Protein AF-A0A350VYG0-F1 (afdb_monomer)

Solvent-accessible surface area (backbone atoms only — not comparable to full-atom values): 7097 Å² total; per-residue (Å²): 86,42,68,57,8,54,31,26,44,70,25,69,93,48,79,64,33,52,68,63,7,48,52,28,19,52,54,23,30,75,74,68,35,62,69,26,35,50,49,49,19,52,50,15,58,34,81,92,46,98,62,48,35,44,67,60,13,52,52,39,24,46,60,39,32,68,30,92,88,65,54,32,35,68,30,19,23,51,49,11,56,33,22,56,65,25,64,83,47,78,63,33,59,69,62,8,50,50,28,20,50,56,6,36,78,66,67,28,64,68,19,37,50,52,52,19,54,53,19,54,37,80,88,47,95,72,44,33,58,70,60,14,53,53,43,52,51,71,73,77,113

Radius of gyration: 16.67 Å; Cα contacts (8 Å, |Δi|>4): 214; chains: 1; bounding box: 40×31×44 Å

Foldseek 3Di:
DLVQLVCQCVVPVHPRDNPVSLVVLVVCVVVVNLVSLQVVLVVCCDPVDPNPPNVSSLVSLCCQQVPPPHHDLVSLLVNLLCQCVVRVHDNDNVSSVVSLVVSVVVVNLSSLLVVLVVLCDPPDPNNDNPSSVVSVVVSVD

pLDDT: mean 94.66, std 4.22, range [64.38, 98.69]

Nearest PDB structures (foldseek):
  6deh-assembly2_B  TM=8.210E-01  e=6.781E-06  Legionella pneumophila subsp. pneumophila str. Philadelphia 1
  6ork-assembly2_B  TM=8.166E-01  e=1.561E-05  Oxalobacter formigenes OXCC13
  4bwr-assembly1_A  TM=8.264E-01  e=2.095E-05  Escherichia coli CFT073
  8sxq-assembly2_B  TM=8.172E-01  e=2.677E-05  Legionella pneumophila
  1ouv-assembly1_A  TM=7.489E-01  e=1.565E-04  Helicobacter pylori 26695

Mean predicted aligned error: 3.55 Å

Secondary structure (DSSP, 8-state):
-HHHHHHHHHTSSS---HHHHHHHHHHHHHTT-HHHHHHHHHHHH-TTSTT--HHHHHHHHHHHHT-SSS--HHHHHHHHHHHHHTSSS---HHHHHHHHHHHHHTT-HHHHHHHHHHHH-TTSTT--HHHHHHHHHTTT-

Sequence (141 aa):
MFRLGSIYFNGNGVEKNTVLGLQYLDHAAKSGNKYAKITMAGIYSNGDNEFYDMNKAIRLYKDCAENENEPDTFSMYRLGAIYLKGKGVEKDIELGLHYLNNAIDGGNSFAKITLADFYADSTHDMYDIAKAIQLYKDCAE

Structure (mmCIF, N/CA/C/O backbone):
data_AF-A0A350VYG0-F1
#
_entry.id   AF-A0A350VYG0-F1
#
loop_
_atom_site.group_PDB
_atom_site.id
_atom_site.type_symbol
_atom_site.label_atom_id
_atom_site.label_alt_id
_atom_site.label_comp_id
_atom_site.label_asym_id
_atom_site.label_entity_id
_atom_site.label_seq_id
_atom_site.pdbx_PDB_ins_code
_atom_site.Cartn_x
_atom_site.Cartn_y
_atom_site.Cartn_z
_atom_site.occupancy
_atom_site.B_iso_or_equiv
_atom_site.auth_seq_id
_atom_site.auth_comp_id
_atom_site.auth_asym_id
_atom_site.auth_atom_id
_atom_site.pdbx_PDB_model_num
ATOM 1 N N . MET A 1 1 ? -11.169 -4.126 20.807 1.00 86.19 1 MET A N 1
ATOM 2 C CA . MET A 1 1 ? -11.812 -3.193 19.852 1.00 86.19 1 MET A CA 1
ATOM 3 C C . MET A 1 1 ? -11.579 -3.579 18.396 1.00 86.19 1 MET A C 1
ATOM 5 O O . MET A 1 1 ? -12.569 -3.797 17.721 1.00 86.19 1 MET A O 1
ATOM 9 N N . PHE A 1 2 ? -10.338 -3.777 17.926 1.00 90.88 2 PHE A N 1
ATOM 10 C CA . PHE A 1 2 ? -10.066 -4.152 16.522 1.00 90.88 2 PHE A CA 1
ATOM 11 C C . PHE A 1 2 ? -10.915 -5.330 16.000 1.00 90.88 2 PHE A C 1
ATOM 13 O O . PHE A 1 2 ? -11.652 -5.171 15.035 1.00 90.88 2 PHE A O 1
ATOM 20 N N . ARG A 1 3 ? -10.889 -6.486 16.686 1.00 90.56 3 ARG A N 1
ATOM 21 C CA . ARG A 1 3 ? -11.668 -7.673 16.275 1.00 90.56 3 ARG A CA 1
ATOM 22 C C . ARG A 1 3 ? -13.177 -7.414 16.212 1.00 90.56 3 ARG A C 1
ATOM 24 O O . ARG A 1 3 ? -13.823 -7.882 15.287 1.00 90.56 3 ARG A O 1
ATOM 31 N N . LEU A 1 4 ? -13.722 -6.653 17.165 1.00 89.81 4 LEU A N 1
ATOM 32 C CA . LEU A 1 4 ? -15.135 -6.251 17.164 1.00 89.81 4 LEU A CA 1
ATOM 33 C C . LEU A 1 4 ? -15.454 -5.363 15.961 1.00 89.81 4 LEU A C 1
ATOM 35 O O . LEU A 1 4 ? -16.452 -5.593 15.288 1.00 89.81 4 LEU A O 1
ATOM 39 N N . GLY A 1 5 ? -14.574 -4.405 15.658 1.00 92.31 5 GLY A N 1
ATOM 40 C CA . GLY A 1 5 ? -14.694 -3.562 14.474 1.00 92.31 5 GLY A CA 1
ATOM 41 C C . GLY A 1 5 ? -14.768 -4.380 13.190 1.00 92.31 5 GLY A C 1
ATOM 42 O O . GLY A 1 5 ? -15.706 -4.214 12.416 1.00 92.31 5 GLY A O 1
ATOM 43 N N . SER A 1 6 ? -13.859 -5.341 13.012 1.00 90.38 6 SER A N 1
ATOM 44 C CA . SER A 1 6 ? -13.874 -6.235 11.847 1.00 90.38 6 SER A CA 1
ATOM 45 C C . SER A 1 6 ? -15.106 -7.145 11.796 1.00 90.38 6 SER A C 1
ATOM 47 O O . SER A 1 6 ? -15.610 -7.410 10.707 1.00 90.38 6 SER A O 1
ATOM 49 N N . ILE A 1 7 ? -15.602 -7.627 12.942 1.00 92.94 7 ILE A N 1
ATOM 50 C CA . ILE A 1 7 ? -16.805 -8.471 13.007 1.00 92.94 7 ILE A CA 1
ATOM 51 C C . ILE A 1 7 ? -18.039 -7.684 12.558 1.00 92.94 7 ILE A C 1
ATOM 53 O O . ILE A 1 7 ? -18.725 -8.132 11.642 1.00 92.94 7 ILE A O 1
ATOM 57 N N . TYR A 1 8 ? -18.288 -6.504 13.136 1.00 94.00 8 TYR A N 1
ATOM 58 C CA . TYR A 1 8 ? -19.436 -5.673 12.758 1.00 94.00 8 TYR A CA 1
ATOM 59 C C . TYR A 1 8 ? -19.330 -5.160 11.322 1.00 94.00 8 TYR A C 1
ATOM 61 O O . TYR A 1 8 ? -20.324 -5.173 10.600 1.00 94.00 8 TYR A O 1
ATOM 69 N N . PHE A 1 9 ? -18.129 -4.775 10.875 1.00 91.31 9 PHE A N 1
ATOM 70 C CA . PHE A 1 9 ? -17.936 -4.275 9.514 1.00 91.31 9 PHE A CA 1
ATOM 71 C C . PHE A 1 9 ? -18.252 -5.335 8.447 1.00 91.31 9 PHE A C 1
ATOM 73 O O . PHE A 1 9 ? -18.860 -5.017 7.426 1.00 91.31 9 PHE A O 1
ATOM 80 N N . ASN A 1 10 ? -17.875 -6.596 8.691 1.00 89.25 10 ASN A N 1
ATOM 81 C CA . ASN A 1 10 ? -18.086 -7.692 7.740 1.00 89.25 10 ASN A CA 1
ATOM 82 C C . ASN A 1 10 ? -19.397 -8.469 7.960 1.00 89.25 10 ASN A C 1
ATOM 84 O O . ASN A 1 10 ? -19.843 -9.154 7.046 1.00 89.25 10 ASN A O 1
ATOM 88 N N . GLY A 1 11 ? -20.028 -8.361 9.134 1.00 90.75 11 GLY A N 1
ATOM 89 C CA . GLY A 1 11 ? -21.200 -9.170 9.497 1.00 90.75 11 GLY A CA 1
ATOM 90 C C . GLY A 1 11 ? -20.859 -10.632 9.812 1.00 90.75 11 GLY A C 1
ATOM 91 O O . GLY A 1 11 ? -21.664 -11.532 9.579 1.00 90.75 11 GLY A O 1
ATOM 92 N N . ASN A 1 12 ? -19.651 -10.907 10.316 1.00 88.00 12 ASN A N 1
ATOM 93 C CA . ASN A 1 12 ? -19.190 -12.277 10.570 1.00 88.00 12 ASN A CA 1
ATOM 94 C C . ASN A 1 12 ? -19.866 -12.859 11.821 1.00 88.00 12 ASN A C 1
ATOM 96 O O . ASN A 1 12 ? -19.351 -12.723 12.931 1.00 88.00 12 ASN A O 1
ATOM 100 N N . GLY A 1 13 ? -21.016 -13.511 11.635 1.00 88.44 13 GLY A N 1
ATOM 101 C CA . GLY A 1 13 ? -21.804 -14.104 12.721 1.00 88.44 13 GLY A CA 1
ATOM 102 C C . GLY A 1 13 ? -22.670 -13.102 13.496 1.00 88.44 13 GLY A C 1
ATOM 103 O O . GLY A 1 13 ? -23.241 -13.468 14.519 1.00 88.44 13 GLY A O 1
ATOM 104 N N . VAL A 1 14 ? -22.773 -11.858 13.015 1.00 93.44 14 VAL A N 1
ATOM 105 C CA . VAL A 1 14 ? -23.653 -10.798 13.538 1.00 93.44 14 VAL A CA 1
ATOM 106 C C . VAL A 1 14 ? -24.270 -10.020 12.377 1.00 93.44 14 VAL A C 1
ATOM 108 O O . VAL A 1 14 ? -23.759 -10.072 11.258 1.00 93.44 14 VAL A O 1
ATOM 111 N N . GLU A 1 15 ? -25.336 -9.263 12.634 1.00 93.88 15 GLU A N 1
ATOM 112 C CA . GLU A 1 15 ? -25.861 -8.324 11.641 1.00 93.88 15 GLU A CA 1
ATOM 113 C C . GLU A 1 15 ? -24.777 -7.308 11.245 1.00 93.88 15 GLU A C 1
ATOM 115 O O . GLU A 1 15 ? -24.120 -6.699 12.097 1.00 93.88 15 GLU A O 1
ATOM 120 N N . LYS A 1 16 ? -24.557 -7.161 9.936 1.00 93.94 16 LYS A N 1
ATOM 121 C CA . LYS A 1 16 ? -23.543 -6.257 9.393 1.00 93.94 16 LYS A CA 1
ATOM 122 C C . LYS A 1 16 ? -23.889 -4.815 9.762 1.00 93.94 16 LYS A C 1
ATOM 124 O O . LYS A 1 16 ? -24.945 -4.311 9.400 1.00 93.94 16 LYS A O 1
ATOM 129 N N . ASN A 1 17 ? -22.954 -4.133 10.414 1.00 95.12 17 ASN A N 1
ATOM 130 C CA . ASN A 1 17 ? -23.050 -2.718 10.743 1.00 95.12 17 ASN A CA 1
ATOM 131 C C . ASN A 1 17 ? -21.699 -2.044 10.470 1.00 95.12 17 ASN A C 1
ATOM 133 O O . ASN A 1 17 ? -20.789 -2.045 11.304 1.00 95.12 17 ASN A O 1
ATOM 137 N N . THR A 1 18 ? -21.560 -1.492 9.267 1.00 93.38 18 THR A N 1
ATOM 138 C CA . THR A 1 18 ? -20.318 -0.880 8.777 1.00 93.38 18 THR A CA 1
ATOM 139 C C . THR A 1 18 ? -19.927 0.366 9.562 1.00 93.38 18 THR A C 1
ATOM 141 O O . THR A 1 18 ? -18.753 0.531 9.894 1.00 93.38 18 THR A O 1
ATOM 144 N N . VAL A 1 19 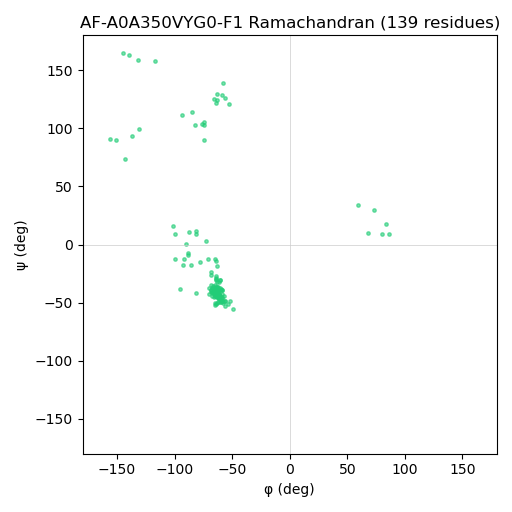? -20.903 1.199 9.934 1.00 95.00 19 VAL A N 1
ATOM 145 C CA . VAL A 1 19 ? -20.692 2.416 10.733 1.00 95.00 19 VAL A CA 1
ATOM 146 C C . VAL A 1 19 ? -20.157 2.068 12.122 1.00 95.00 19 VAL A C 1
ATOM 148 O O . VAL A 1 19 ? -19.122 2.593 12.535 1.00 95.00 19 VAL A O 1
ATOM 151 N N . LEU A 1 20 ? -20.807 1.140 12.830 1.00 95.00 20 LEU A N 1
ATOM 152 C CA . LEU A 1 20 ? -20.357 0.689 14.149 1.00 95.00 20 LEU A CA 1
ATOM 153 C C . LEU A 1 20 ? -19.000 -0.024 14.067 1.00 95.00 20 LEU A C 1
ATOM 155 O O . LEU A 1 20 ? -18.126 0.185 14.911 1.00 95.00 20 LEU A O 1
ATOM 159 N N . GLY A 1 21 ? -18.795 -0.835 13.026 1.00 95.50 21 GLY A N 1
ATOM 160 C CA . GLY A 1 21 ? -17.513 -1.477 12.752 1.00 95.50 21 GLY A CA 1
ATOM 161 C C . GLY A 1 21 ? -16.378 -0.459 12.626 1.00 95.50 21 GLY A C 1
ATOM 162 O O . GLY A 1 21 ? -15.356 -0.584 13.304 1.00 95.50 21 GLY A O 1
ATOM 163 N N . LEU A 1 22 ? -16.588 0.597 11.835 1.00 95.31 22 LEU A N 1
ATOM 164 C CA . LEU A 1 22 ? -15.634 1.696 11.685 1.00 95.31 22 LEU A CA 1
ATOM 165 C C . LEU A 1 22 ? -15.389 2.459 12.987 1.00 95.31 22 LEU A C 1
ATOM 167 O O . LEU A 1 22 ? -14.242 2.794 13.264 1.00 95.31 22 LEU A O 1
ATOM 171 N N . GLN A 1 23 ? -16.410 2.683 13.817 1.00 96.00 23 GLN A N 1
ATOM 172 C CA . GLN A 1 23 ? -16.229 3.317 15.130 1.00 96.00 23 GLN A CA 1
ATOM 173 C C . GLN A 1 23 ? -15.308 2.496 16.045 1.00 96.00 23 GLN A C 1
ATOM 175 O O . GLN A 1 23 ? -14.418 3.046 16.697 1.00 96.00 23 GLN A O 1
ATOM 180 N N . TYR A 1 24 ? -15.465 1.170 16.075 1.00 97.31 24 TYR A N 1
ATOM 181 C CA . TYR A 1 24 ? -14.572 0.303 16.849 1.00 97.31 24 TYR A CA 1
ATOM 182 C C . TYR A 1 24 ? -13.153 0.240 16.279 1.00 97.31 24 TYR A C 1
ATOM 184 O O . TYR A 1 24 ? -12.194 0.134 17.053 1.00 97.31 24 TYR A O 1
ATOM 192 N N . LEU A 1 25 ? -13.006 0.287 14.951 1.00 96.69 25 LEU A N 1
ATOM 193 C CA . LEU A 1 25 ? -11.697 0.376 14.303 1.00 96.69 25 LEU A CA 1
ATOM 194 C C . LEU A 1 25 ? -11.011 1.706 14.631 1.00 96.69 25 LEU A C 1
ATOM 196 O O . LEU A 1 25 ? -9.851 1.688 15.034 1.00 96.69 25 LEU A O 1
ATOM 200 N N . ASP A 1 26 ? -11.730 2.827 14.557 1.00 95.94 26 ASP A N 1
ATOM 201 C CA . ASP A 1 26 ? -11.221 4.160 14.903 1.00 95.94 26 ASP A CA 1
ATOM 202 C C . ASP A 1 26 ? -10.749 4.215 16.358 1.00 95.94 26 ASP A C 1
ATOM 204 O O . ASP A 1 26 ? -9.633 4.654 16.642 1.00 95.94 26 ASP A O 1
ATOM 208 N N . HIS A 1 27 ? -11.544 3.671 17.283 1.00 96.38 27 HIS A N 1
ATOM 209 C CA . HIS A 1 27 ? -11.144 3.590 18.682 1.00 96.38 27 HIS A CA 1
ATOM 210 C C . HIS A 1 27 ? -9.869 2.751 18.861 1.00 96.38 27 HIS A C 1
ATOM 212 O O . HIS A 1 27 ? -8.948 3.165 19.559 1.00 96.38 27 HIS A O 1
ATOM 218 N N . ALA A 1 28 ? -9.772 1.596 18.193 1.00 95.81 28 ALA A N 1
ATOM 219 C CA . ALA A 1 28 ? -8.572 0.765 18.252 1.00 95.81 28 ALA A CA 1
ATOM 220 C C . ALA A 1 28 ? -7.341 1.470 17.654 1.00 95.81 28 ALA A C 1
ATOM 222 O O . ALA A 1 28 ? -6.255 1.380 18.227 1.00 95.81 28 ALA A O 1
ATOM 223 N N . ALA A 1 29 ? -7.503 2.177 16.534 1.00 94.75 29 ALA A N 1
ATOM 224 C CA . ALA A 1 29 ? -6.431 2.924 15.884 1.00 94.75 29 ALA A CA 1
ATOM 225 C C . ALA A 1 29 ? -5.915 4.064 16.777 1.00 94.75 29 ALA A C 1
ATOM 227 O O . ALA A 1 29 ? -4.703 4.241 16.901 1.00 94.75 29 ALA A O 1
ATOM 228 N N . LYS A 1 30 ? -6.816 4.781 17.464 1.00 94.00 30 LYS A N 1
ATOM 229 C CA . LYS A 1 30 ? -6.469 5.815 18.456 1.00 94.00 30 LYS A CA 1
ATOM 230 C C . LYS A 1 30 ? -5.738 5.253 19.675 1.00 94.00 30 LYS A C 1
ATOM 232 O O . LYS A 1 30 ? -4.909 5.945 20.250 1.00 94.00 30 LYS A O 1
ATOM 237 N N . SER A 1 31 ? -5.982 3.993 20.032 1.00 93.81 31 SER A N 1
ATOM 238 C CA . SER A 1 31 ? -5.216 3.274 21.060 1.00 93.81 31 SER A CA 1
ATOM 239 C C . SER A 1 31 ? -3.881 2.698 20.557 1.00 93.81 31 SER A C 1
ATOM 241 O O . SER A 1 31 ? -3.285 1.873 21.242 1.00 93.81 31 SER A O 1
ATOM 243 N N . GLY A 1 32 ? -3.419 3.077 19.360 1.00 90.81 32 GLY A N 1
ATOM 244 C CA . GLY A 1 32 ? -2.136 2.634 18.803 1.00 90.81 32 GLY A CA 1
ATOM 245 C C . GLY A 1 32 ? -2.184 1.302 18.049 1.00 90.81 32 GLY A C 1
ATOM 246 O O . GLY A 1 32 ? -1.142 0.765 17.683 1.00 90.81 32 GLY A O 1
ATOM 247 N N . ASN A 1 33 ? -3.366 0.736 17.780 1.00 94.06 33 ASN A N 1
ATOM 248 C CA . ASN A 1 33 ? -3.455 -0.501 17.006 1.00 94.06 33 ASN A CA 1
ATOM 249 C C . ASN A 1 33 ? -3.201 -0.235 15.510 1.00 94.06 33 ASN A C 1
ATOM 251 O O . ASN A 1 33 ? -4.097 0.213 14.787 1.00 94.06 33 ASN A O 1
ATOM 255 N N . LYS A 1 34 ? -1.997 -0.569 15.032 1.00 94.12 34 LYS A N 1
ATOM 256 C CA . LYS A 1 34 ? -1.616 -0.397 13.620 1.00 94.12 34 LYS A CA 1
ATOM 257 C C . LYS A 1 34 ? -2.519 -1.159 12.645 1.00 94.12 34 LYS A C 1
ATOM 259 O O . LYS A 1 34 ? -2.912 -0.613 11.621 1.00 94.12 34 LYS A O 1
ATOM 264 N N . TYR A 1 35 ? -2.939 -2.378 12.987 1.00 94.25 35 TYR A N 1
ATOM 265 C CA . TYR A 1 35 ? -3.791 -3.195 12.116 1.00 94.25 35 TYR A CA 1
ATOM 266 C C . TYR A 1 35 ? -5.172 -2.570 11.909 1.00 94.25 35 TYR A C 1
ATOM 268 O O . TYR A 1 35 ? -5.726 -2.643 10.812 1.00 94.25 35 TYR A O 1
ATOM 276 N N . ALA A 1 36 ? -5.715 -1.909 12.934 1.00 96.31 36 ALA A N 1
ATOM 277 C CA . ALA A 1 36 ? -6.948 -1.143 12.812 1.00 96.31 36 ALA A CA 1
ATOM 278 C C . ALA A 1 36 ? -6.776 0.034 11.845 1.00 96.31 36 ALA A C 1
ATOM 280 O O . ALA A 1 36 ? -7.613 0.222 10.964 1.00 96.31 36 ALA A O 1
ATOM 281 N N . LYS A 1 37 ? -5.657 0.761 11.951 1.00 96.69 37 LYS A N 1
ATOM 282 C CA . LYS A 1 37 ? -5.323 1.880 11.061 1.00 96.69 37 LYS A CA 1
ATOM 283 C C . LYS A 1 37 ? -5.187 1.436 9.598 1.00 96.69 37 LYS A C 1
ATOM 285 O O . LYS A 1 37 ? -5.833 2.012 8.725 1.00 96.69 37 LYS A O 1
ATOM 290 N N . ILE A 1 38 ? -4.456 0.348 9.348 1.00 96.75 38 ILE A N 1
ATOM 291 C CA . ILE A 1 38 ? -4.293 -0.260 8.014 1.00 96.75 38 ILE A CA 1
ATOM 292 C C . ILE A 1 38 ? -5.636 -0.752 7.460 1.00 96.75 38 ILE A C 1
ATOM 294 O O . ILE A 1 38 ? -5.939 -0.557 6.283 1.00 96.75 38 ILE A O 1
ATOM 298 N N . THR A 1 39 ? -6.471 -1.361 8.305 1.00 96.44 39 THR A N 1
ATOM 299 C CA . THR A 1 39 ? -7.809 -1.824 7.903 1.00 96.44 39 THR A CA 1
ATOM 300 C C . THR A 1 39 ? -8.691 -0.648 7.500 1.00 96.44 39 THR A C 1
ATOM 302 O O . THR A 1 39 ? -9.337 -0.702 6.457 1.00 96.44 39 THR A O 1
ATOM 305 N N . MET A 1 40 ? -8.676 0.444 8.270 1.00 97.56 40 MET A N 1
ATOM 306 C CA . MET A 1 40 ? -9.388 1.672 7.912 1.00 97.56 40 MET A CA 1
ATOM 307 C C . MET A 1 40 ? -8.872 2.260 6.598 1.00 97.56 40 MET A C 1
ATOM 309 O O . MET A 1 40 ? -9.681 2.638 5.759 1.00 97.56 40 MET A O 1
ATOM 313 N N . ALA A 1 41 ? -7.556 2.283 6.371 1.00 97.62 41 ALA A N 1
ATOM 314 C CA . ALA A 1 41 ? -6.984 2.718 5.097 1.00 97.62 41 ALA A CA 1
ATOM 315 C C . ALA A 1 41 ? -7.477 1.856 3.915 1.00 97.62 41 ALA A C 1
ATOM 317 O O . ALA A 1 41 ? -7.821 2.376 2.852 1.00 97.62 41 ALA A O 1
ATOM 318 N N . GLY A 1 42 ? -7.598 0.540 4.118 1.00 96.25 42 GLY A N 1
ATOM 319 C CA . GLY A 1 42 ? -8.198 -0.385 3.153 1.00 96.25 42 GLY A CA 1
ATOM 320 C C . GLY A 1 42 ? -9.674 -0.092 2.870 1.00 96.25 42 GLY A C 1
ATOM 321 O O . GLY A 1 42 ? -10.095 -0.109 1.717 1.00 96.25 42 GLY A O 1
ATOM 322 N N . ILE A 1 43 ? -10.450 0.237 3.905 1.00 95.88 43 ILE A N 1
ATOM 323 C CA . ILE A 1 43 ? -11.861 0.623 3.767 1.00 95.88 43 ILE A CA 1
ATOM 324 C C . ILE A 1 43 ? -11.978 1.922 2.961 1.00 95.88 43 ILE A C 1
ATOM 326 O O . ILE A 1 43 ? -12.679 1.950 1.953 1.00 95.88 43 ILE A O 1
ATOM 330 N N . TYR A 1 44 ? -11.226 2.956 3.341 1.00 97.06 44 TYR A N 1
ATOM 331 C CA . TYR A 1 44 ? -11.234 4.256 2.667 1.00 97.06 44 TYR A CA 1
ATOM 332 C C . TYR A 1 44 ? -10.720 4.196 1.215 1.00 97.06 44 TYR A C 1
ATOM 334 O O . TYR A 1 44 ? -11.125 5.010 0.392 1.00 97.06 44 TYR A O 1
ATOM 342 N N . SER A 1 45 ? -9.849 3.242 0.863 1.00 95.62 45 SER A N 1
ATOM 343 C CA . SER A 1 45 ? -9.317 3.092 -0.509 1.00 95.62 45 SER A CA 1
ATOM 344 C C . SER A 1 45 ? -10.168 2.209 -1.428 1.00 95.62 45 SER A C 1
ATOM 346 O O . SER A 1 45 ? -9.916 2.144 -2.643 1.00 95.62 45 SER A O 1
ATOM 348 N N . ASN A 1 46 ? -11.167 1.520 -0.877 1.00 92.25 46 ASN A N 1
ATOM 349 C CA . ASN A 1 46 ? -12.080 0.689 -1.645 1.00 92.25 46 ASN A CA 1
ATOM 350 C C . ASN A 1 46 ? -13.231 1.547 -2.200 1.00 92.25 46 ASN A C 1
ATOM 352 O O . ASN A 1 46 ? -14.044 2.065 -1.442 1.00 92.25 46 ASN A O 1
ATOM 356 N N . GLY A 1 47 ? -13.277 1.683 -3.529 1.00 87.38 47 GLY A N 1
ATOM 357 C CA . GLY A 1 47 ? -14.245 2.523 -4.244 1.00 87.38 47 GLY A CA 1
ATOM 358 C C . GLY A 1 47 ? -15.675 1.989 -4.243 1.00 87.38 47 GLY A C 1
ATOM 359 O O . GLY A 1 47 ? -16.588 2.731 -4.581 1.00 87.38 47 GLY A O 1
ATOM 360 N N . ASP A 1 48 ? -15.873 0.735 -3.834 1.00 86.56 48 ASP A N 1
ATOM 361 C CA . ASP A 1 48 ? -17.176 0.066 -3.890 1.00 86.56 48 ASP A CA 1
ATOM 362 C C . ASP A 1 48 ? -18.005 0.253 -2.608 1.00 86.56 48 ASP A C 1
ATOM 364 O O . ASP A 1 48 ? -19.104 -0.289 -2.495 1.00 86.56 48 ASP A O 1
ATOM 368 N N . ASN A 1 49 ? -17.485 0.977 -1.607 1.00 88.25 49 ASN A N 1
ATOM 369 C CA . ASN A 1 49 ? -18.195 1.226 -0.354 1.00 88.25 49 ASN A CA 1
ATOM 370 C C . ASN A 1 49 ? -18.493 2.712 -0.120 1.00 88.25 49 ASN A C 1
ATOM 372 O O . ASN A 1 49 ? -17.824 3.604 -0.635 1.00 88.25 49 ASN A O 1
ATOM 376 N N . GLU A 1 50 ? -19.494 2.959 0.722 1.00 91.81 50 GLU A N 1
ATOM 377 C CA . GLU A 1 50 ? -19.994 4.293 1.083 1.00 91.81 50 GLU A CA 1
ATOM 378 C C . GLU A 1 50 ? -18.986 5.174 1.843 1.00 91.81 50 GLU A C 1
ATOM 380 O O . GLU A 1 50 ? -19.202 6.375 1.985 1.00 91.81 50 GLU A O 1
ATOM 385 N N . PHE A 1 51 ? -17.881 4.598 2.323 1.00 95.00 51 PHE A N 1
ATOM 386 C CA . PHE A 1 51 ? -16.821 5.305 3.038 1.00 95.00 51 PHE A CA 1
ATOM 387 C C . PHE A 1 51 ? -15.625 5.631 2.151 1.00 95.00 51 PHE A C 1
ATOM 389 O O . PHE A 1 51 ? -14.609 6.050 2.690 1.00 95.00 51 PHE A O 1
ATOM 396 N N . TYR A 1 52 ? -15.690 5.438 0.832 1.00 94.81 52 TYR A N 1
ATOM 397 C CA . TYR A 1 52 ? -14.569 5.746 -0.051 1.00 94.81 52 TYR A CA 1
ATOM 398 C C . TYR A 1 52 ? -14.059 7.189 0.141 1.00 94.81 52 TYR A C 1
ATOM 400 O O . TYR A 1 52 ? -14.787 8.163 -0.039 1.00 94.81 52 TYR A O 1
ATOM 408 N N . ASP A 1 53 ? -12.784 7.318 0.506 1.00 96.50 53 ASP A N 1
ATOM 409 C CA . ASP A 1 53 ? -12.073 8.583 0.691 1.00 96.50 53 ASP A CA 1
ATOM 410 C C . ASP A 1 53 ? -10.572 8.330 0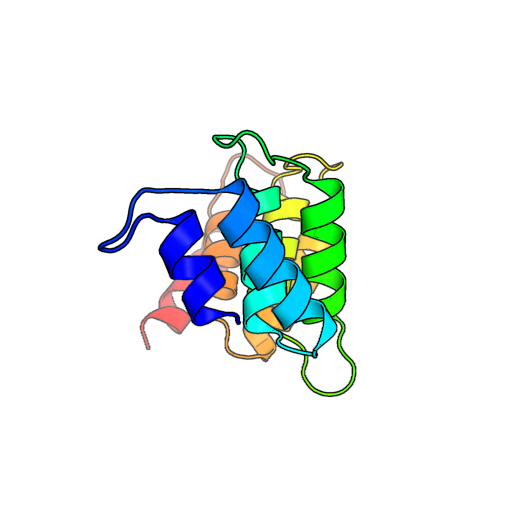.508 1.00 96.50 53 ASP A C 1
ATOM 412 O O . ASP A 1 53 ? -9.835 7.990 1.441 1.00 96.50 53 ASP A O 1
ATOM 416 N N . MET A 1 54 ? -10.100 8.478 -0.730 1.00 96.19 54 MET A N 1
ATOM 417 C CA . MET A 1 54 ? -8.719 8.140 -1.065 1.00 96.19 54 MET A CA 1
ATOM 418 C C . MET A 1 54 ? -7.693 9.000 -0.320 1.00 96.19 54 MET A C 1
ATOM 420 O O . MET A 1 54 ? -6.625 8.513 0.051 1.00 96.19 54 MET A O 1
ATOM 424 N N . ASN A 1 55 ? -8.032 10.258 -0.028 1.00 96.06 55 ASN A N 1
ATOM 425 C CA . ASN A 1 55 ? -7.160 11.154 0.724 1.00 96.06 55 ASN A CA 1
ATOM 426 C C . ASN A 1 55 ? -6.973 10.667 2.164 1.00 96.06 55 ASN A C 1
ATOM 428 O O . ASN A 1 55 ? -5.848 10.664 2.671 1.00 96.06 55 ASN A O 1
ATOM 432 N N . LYS A 1 56 ? -8.045 10.211 2.828 1.00 96.62 56 LYS A N 1
ATOM 433 C CA . LYS A 1 56 ? -7.926 9.571 4.147 1.00 96.62 56 LYS A CA 1
ATOM 434 C C . LYS A 1 56 ? -7.136 8.274 4.077 1.00 96.62 56 LYS A C 1
ATOM 436 O O . LYS A 1 56 ? -6.283 8.062 4.934 1.00 96.62 56 LYS A O 1
ATOM 441 N N . ALA A 1 57 ? -7.373 7.440 3.065 1.00 97.62 57 ALA A N 1
ATOM 442 C CA . ALA A 1 57 ? -6.628 6.196 2.902 1.00 97.62 57 ALA A CA 1
ATOM 443 C C . ALA A 1 57 ? -5.118 6.443 2.800 1.00 97.62 57 ALA A C 1
ATOM 445 O O . ALA A 1 57 ? -4.347 5.834 3.537 1.00 97.62 57 ALA A O 1
ATOM 446 N N . ILE A 1 58 ? -4.704 7.382 1.944 1.00 97.75 58 ILE A N 1
ATOM 447 C CA . ILE A 1 58 ? -3.293 7.738 1.753 1.00 97.75 58 ILE A CA 1
ATOM 448 C C . ILE A 1 58 ? -2.686 8.274 3.044 1.00 97.75 58 ILE A C 1
ATOM 450 O O . ILE A 1 58 ? -1.593 7.854 3.406 1.00 97.75 58 ILE A O 1
ATOM 454 N N . ARG A 1 59 ? -3.389 9.148 3.774 1.00 97.38 59 ARG A N 1
ATOM 455 C CA . ARG A 1 59 ? -2.901 9.655 5.068 1.00 97.38 59 ARG A CA 1
ATOM 456 C C . ARG A 1 59 ? -2.654 8.528 6.067 1.00 97.38 59 ARG A C 1
ATOM 458 O O . ARG A 1 59 ? -1.607 8.508 6.701 1.00 97.38 59 ARG A O 1
ATOM 465 N N . LEU A 1 60 ? -3.596 7.594 6.194 1.00 97.88 60 LEU A N 1
ATOM 466 C CA . LEU A 1 60 ? -3.462 6.467 7.118 1.00 97.88 60 LEU A CA 1
ATOM 467 C C . LEU A 1 60 ? -2.356 5.497 6.689 1.00 97.88 60 LEU A C 1
ATOM 469 O O . LEU A 1 60 ? -1.604 5.035 7.541 1.00 97.88 60 LEU A O 1
ATOM 473 N N . TYR A 1 61 ? -2.229 5.210 5.389 1.00 98.19 61 TYR A N 1
ATOM 474 C CA . TYR A 1 61 ? -1.126 4.390 4.894 1.00 98.19 61 TYR A CA 1
ATOM 475 C C . TYR A 1 61 ? 0.229 5.069 5.098 1.00 98.19 61 TYR A C 1
ATOM 477 O O . TYR A 1 61 ? 1.157 4.391 5.522 1.00 98.19 61 TYR A O 1
ATOM 485 N N . LYS A 1 62 ? 0.354 6.380 4.855 1.00 97.62 62 LYS A N 1
ATOM 486 C CA . LYS A 1 62 ? 1.601 7.126 5.103 1.00 97.62 62 LYS A CA 1
ATOM 487 C C . LYS A 1 62 ? 2.008 7.061 6.564 1.00 97.62 62 LYS A C 1
ATOM 489 O O . LYS A 1 62 ? 3.129 6.683 6.860 1.00 97.62 62 LYS A O 1
ATOM 494 N N . ASP A 1 63 ? 1.067 7.309 7.467 1.00 96.88 63 ASP A N 1
ATOM 495 C CA . ASP A 1 63 ? 1.318 7.256 8.907 1.00 96.88 63 ASP A CA 1
ATOM 496 C C . ASP A 1 63 ? 1.788 5.867 9.396 1.00 96.88 63 ASP A C 1
ATOM 498 O O . ASP A 1 63 ? 2.564 5.767 10.343 1.00 96.88 63 ASP A O 1
ATOM 502 N N . CYS A 1 64 ? 1.361 4.784 8.736 1.00 97.19 64 CYS A N 1
ATOM 503 C CA . CYS A 1 64 ? 1.873 3.435 8.998 1.00 97.19 64 CYS A CA 1
ATOM 504 C C . CYS A 1 64 ? 3.209 3.143 8.295 1.00 97.19 64 CYS A C 1
ATOM 506 O O . CYS A 1 64 ? 4.085 2.517 8.885 1.00 97.19 64 CYS A O 1
ATOM 508 N N . ALA A 1 65 ? 3.366 3.562 7.040 1.00 97.50 65 ALA A N 1
ATOM 509 C CA . ALA A 1 65 ? 4.563 3.324 6.237 1.00 97.50 65 ALA A CA 1
ATOM 510 C C . ALA A 1 65 ? 5.783 4.089 6.771 1.00 97.50 65 ALA A C 1
ATOM 512 O O . ALA A 1 65 ? 6.891 3.569 6.759 1.00 97.50 65 ALA A O 1
ATOM 513 N N . GLU A 1 66 ? 5.573 5.310 7.253 1.00 96.31 66 GLU A N 1
ATOM 514 C CA . GLU A 1 66 ? 6.620 6.251 7.672 1.00 96.31 66 GLU A CA 1
ATOM 515 C C . GLU A 1 66 ? 6.780 6.289 9.198 1.00 96.31 66 GLU A C 1
ATOM 517 O O . GLU A 1 66 ? 7.379 7.209 9.750 1.00 96.31 66 GLU A O 1
ATOM 522 N N . ASN A 1 67 ? 6.237 5.295 9.907 1.00 93.69 67 ASN A N 1
ATOM 523 C CA . ASN A 1 67 ? 6.428 5.193 11.345 1.00 93.69 67 ASN A CA 1
ATOM 524 C C . ASN A 1 67 ? 7.911 4.952 11.665 1.00 93.69 67 ASN A C 1
ATOM 526 O O . ASN A 1 67 ? 8.476 3.947 11.245 1.00 93.69 67 ASN A O 1
ATOM 530 N N . GLU A 1 68 ? 8.518 5.841 12.452 1.00 90.81 68 GLU A N 1
ATOM 531 C CA . GLU A 1 68 ? 9.956 5.797 12.757 1.00 90.81 68 GLU A CA 1
ATOM 532 C C . GLU A 1 68 ? 10.401 4.512 13.474 1.00 90.81 68 GLU A C 1
ATOM 534 O O . GLU A 1 68 ? 11.538 4.077 13.306 1.00 90.81 68 GLU A O 1
ATOM 539 N N . ASN A 1 69 ? 9.522 3.900 14.275 1.00 91.38 69 ASN A N 1
ATOM 540 C CA . ASN A 1 69 ? 9.870 2.737 15.097 1.00 91.38 69 ASN A CA 1
ATOM 541 C C . ASN A 1 69 ? 9.517 1.411 14.424 1.00 91.38 69 ASN A C 1
ATOM 543 O O . ASN A 1 69 ? 10.227 0.421 14.585 1.00 91.38 69 ASN A O 1
ATOM 547 N N . GLU A 1 70 ? 8.384 1.368 13.725 1.00 92.25 70 GLU A N 1
ATOM 548 C CA . GLU A 1 70 ? 7.869 0.144 13.118 1.00 92.25 70 GLU A CA 1
ATOM 549 C C . GLU A 1 70 ? 7.219 0.446 11.756 1.00 92.25 70 GLU A C 1
ATOM 551 O O . GLU A 1 70 ? 5.988 0.443 11.641 1.00 92.25 70 GLU A O 1
ATOM 556 N N . PRO A 1 71 ? 8.029 0.737 10.722 1.00 94.44 71 PRO A N 1
ATOM 557 C CA . PRO A 1 71 ? 7.522 1.029 9.388 1.00 94.44 71 PRO A CA 1
ATOM 558 C C . PRO A 1 71 ? 6.799 -0.187 8.790 1.00 94.44 71 PRO A C 1
ATOM 560 O O . PRO A 1 71 ? 7.319 -1.304 8.769 1.00 94.44 71 PRO A O 1
ATOM 563 N N . ASP A 1 72 ? 5.580 0.023 8.291 1.00 97.88 72 ASP A N 1
ATOM 564 C CA . ASP A 1 72 ? 4.735 -1.050 7.762 1.00 97.88 72 ASP A CA 1
ATOM 565 C C . ASP A 1 72 ? 4.901 -1.225 6.244 1.00 97.88 72 ASP A C 1
ATOM 567 O O . ASP A 1 72 ? 4.448 -0.410 5.432 1.00 97.88 72 ASP A O 1
ATOM 571 N N . THR A 1 73 ? 5.500 -2.347 5.846 1.00 98.00 73 THR A N 1
ATOM 572 C CA . THR A 1 73 ? 5.806 -2.641 4.437 1.00 98.00 73 THR A CA 1
ATOM 573 C C . THR A 1 73 ? 4.555 -2.876 3.592 1.00 98.00 73 THR A C 1
ATOM 575 O O . THR A 1 73 ? 4.561 -2.621 2.388 1.00 98.00 73 THR A O 1
ATOM 578 N N . PHE A 1 74 ? 3.450 -3.325 4.196 1.00 98.06 74 PHE A N 1
ATOM 579 C CA . PHE A 1 74 ? 2.174 -3.463 3.495 1.00 98.06 74 PHE A CA 1
ATOM 580 C C . PHE A 1 74 ? 1.588 -2.096 3.121 1.00 98.06 74 PHE A C 1
ATOM 582 O O . PHE A 1 74 ? 1.063 -1.925 2.020 1.00 98.06 74 PHE A O 1
ATOM 589 N N . SER A 1 75 ? 1.709 -1.110 4.003 1.00 98.12 75 SER A N 1
ATOM 590 C CA . SER A 1 75 ? 1.288 0.267 3.754 1.00 98.12 75 SER A CA 1
ATOM 591 C C . SER A 1 75 ? 2.161 0.935 2.697 1.00 98.12 75 SER A C 1
ATOM 593 O O . SER A 1 75 ? 1.620 1.570 1.792 1.00 98.12 75 SER A O 1
ATOM 595 N N . MET A 1 76 ? 3.480 0.711 2.734 1.00 98.62 76 MET A N 1
ATOM 596 C CA . MET A 1 76 ? 4.391 1.127 1.659 1.00 98.62 76 MET A CA 1
ATOM 597 C C . MET A 1 76 ? 3.977 0.516 0.316 1.00 98.62 76 MET A C 1
ATOM 599 O O . MET A 1 76 ? 3.773 1.238 -0.655 1.00 98.62 76 MET A O 1
ATOM 603 N N . TYR A 1 77 ? 3.746 -0.798 0.268 1.00 98.50 77 TYR A N 1
ATOM 604 C CA . TYR A 1 77 ? 3.233 -1.481 -0.921 1.00 98.50 77 TYR A CA 1
ATOM 605 C C . TYR A 1 77 ? 1.954 -0.814 -1.462 1.00 98.50 77 TYR A C 1
ATOM 607 O O . TYR A 1 77 ? 1.851 -0.527 -2.659 1.00 98.50 77 TYR A O 1
ATOM 615 N N . ARG A 1 78 ? 0.977 -0.540 -0.587 1.00 98.25 78 ARG A N 1
ATOM 616 C CA . ARG A 1 78 ? -0.285 0.103 -0.976 1.00 98.25 78 ARG A CA 1
ATOM 617 C C . ARG A 1 78 ? -0.056 1.506 -1.531 1.00 98.25 78 ARG A C 1
ATOM 619 O O . ARG A 1 78 ? -0.627 1.813 -2.574 1.00 98.25 78 ARG A O 1
ATOM 626 N N . LEU A 1 79 ? 0.786 2.325 -0.900 1.00 98.25 79 LEU A N 1
ATOM 627 C CA . LEU A 1 79 ? 1.144 3.655 -1.407 1.00 98.25 79 LEU A CA 1
ATOM 628 C C . LEU A 1 79 ? 1.833 3.575 -2.766 1.00 98.25 79 LEU A C 1
ATOM 630 O O . LEU A 1 79 ? 1.435 4.291 -3.683 1.00 98.25 79 LEU A O 1
ATOM 634 N N . GLY A 1 80 ? 2.790 2.660 -2.917 1.00 98.25 80 GLY A N 1
ATOM 635 C CA . GLY A 1 80 ? 3.476 2.414 -4.179 1.00 98.25 80 GLY A CA 1
ATOM 636 C C . GLY A 1 80 ? 2.490 2.128 -5.310 1.00 98.25 80 GLY A C 1
ATOM 637 O O . GLY A 1 80 ? 2.472 2.817 -6.327 1.00 98.25 80 GLY A O 1
ATOM 638 N N . ALA A 1 81 ? 1.571 1.185 -5.089 1.00 97.62 81 ALA A N 1
ATOM 639 C CA . ALA A 1 81 ? 0.532 0.854 -6.061 1.00 97.62 81 ALA A CA 1
ATOM 640 C C . ALA A 1 81 ? -0.430 2.025 -6.353 1.00 97.62 81 ALA A C 1
ATOM 642 O O . ALA A 1 81 ? -0.878 2.177 -7.490 1.00 97.62 81 ALA A O 1
ATOM 643 N N . ILE A 1 82 ? -0.767 2.839 -5.346 1.00 97.19 82 ILE A N 1
ATOM 644 C CA . ILE A 1 82 ? -1.646 4.007 -5.499 1.00 97.19 82 ILE A CA 1
ATOM 645 C C . ILE A 1 82 ? -0.996 5.060 -6.399 1.00 97.19 82 ILE A C 1
ATOM 647 O O . ILE A 1 82 ? -1.633 5.493 -7.361 1.00 97.19 82 ILE A O 1
ATOM 651 N N . TYR A 1 83 ? 0.254 5.430 -6.119 1.00 97.88 83 TYR A N 1
ATOM 652 C CA . TYR A 1 83 ? 0.974 6.462 -6.863 1.00 97.88 83 TYR A CA 1
ATOM 653 C C . TYR A 1 83 ? 1.338 6.015 -8.282 1.00 97.88 83 TYR A C 1
ATOM 655 O O . TYR A 1 83 ? 1.148 6.789 -9.218 1.00 97.88 83 TYR A O 1
ATOM 663 N N . LEU A 1 84 ? 1.714 4.744 -8.485 1.00 96.06 84 LEU A N 1
ATOM 664 C CA . LEU A 1 84 ? 1.943 4.200 -9.831 1.00 96.06 84 LEU A CA 1
ATOM 665 C C . LEU A 1 84 ? 0.682 4.221 -10.706 1.00 96.06 84 LEU A C 1
ATOM 667 O O . LEU A 1 84 ? 0.769 4.444 -11.913 1.00 96.06 84 LEU A O 1
ATOM 671 N N . LYS A 1 85 ? -0.494 3.977 -10.116 1.00 93.19 85 LYS A N 1
ATOM 672 C CA . LYS A 1 85 ? -1.769 3.923 -10.850 1.00 93.19 85 LYS A CA 1
ATOM 673 C C . LYS A 1 85 ? -2.497 5.266 -10.914 1.00 93.19 85 LYS A C 1
ATOM 675 O O . LYS A 1 85 ? -3.465 5.370 -11.660 1.00 93.19 85 LYS A O 1
ATOM 680 N N . GLY A 1 86 ? -2.088 6.263 -10.126 1.00 93.25 86 GLY A N 1
ATOM 681 C CA . GLY A 1 86 ? -2.823 7.524 -9.977 1.00 93.25 86 GLY A CA 1
ATOM 682 C C . GLY A 1 86 ? -4.253 7.320 -9.457 1.00 93.25 86 GLY A C 1
ATOM 683 O O . GLY A 1 86 ? -5.190 8.001 -9.873 1.00 93.25 86 GLY A O 1
ATOM 684 N N . LYS A 1 87 ? -4.481 6.321 -8.592 1.00 88.62 87 LYS A N 1
ATOM 685 C CA . LYS A 1 87 ? -5.838 6.031 -8.102 1.00 88.62 87 LYS A CA 1
ATOM 686 C C . LYS A 1 87 ? -6.231 7.100 -7.079 1.00 88.62 87 LYS A C 1
ATOM 688 O O . LYS A 1 87 ? -5.756 7.068 -5.952 1.00 88.62 87 LYS A O 1
ATOM 693 N N . GLY A 1 88 ? -7.106 8.029 -7.463 1.00 86.50 88 GLY A N 1
ATOM 694 C CA . GLY A 1 88 ? -7.616 9.097 -6.589 1.00 86.50 88 GLY A CA 1
ATOM 695 C C . GLY A 1 88 ? -6.580 10.149 -6.165 1.00 86.50 88 GLY A C 1
ATOM 696 O O . GLY A 1 88 ? -6.881 10.968 -5.302 1.00 86.50 88 GLY A O 1
ATOM 697 N N . VAL A 1 89 ? -5.394 10.129 -6.775 1.00 93.25 89 VAL A N 1
ATOM 698 C CA . VAL A 1 89 ? -4.333 11.143 -6.691 1.00 93.25 89 VAL A CA 1
ATOM 699 C C . VAL A 1 89 ? -3.634 11.242 -8.038 1.00 93.25 89 VAL A C 1
ATOM 701 O O . VAL A 1 89 ? -3.781 10.354 -8.875 1.00 93.25 89 VAL A O 1
ATOM 704 N N . GLU A 1 90 ? -2.868 12.308 -8.252 1.00 95.12 90 GLU A N 1
ATOM 705 C CA . GLU A 1 90 ? -2.008 12.400 -9.427 1.00 95.12 90 GLU A CA 1
ATOM 706 C C . GLU A 1 90 ? -1.026 11.221 -9.467 1.00 95.12 90 GLU A C 1
ATOM 708 O O . GLU A 1 90 ? -0.516 10.771 -8.435 1.00 95.12 90 GLU A O 1
ATOM 713 N N . LYS A 1 91 ? -0.819 10.681 -10.669 1.00 95.25 91 LYS A N 1
ATOM 714 C CA . LYS A 1 91 ? 0.140 9.605 -10.889 1.00 95.25 91 LYS A CA 1
ATOM 715 C C . LYS A 1 91 ? 1.543 10.149 -10.633 1.00 95.25 91 LYS A C 1
ATOM 717 O O . LYS A 1 91 ? 1.958 11.101 -11.281 1.00 95.25 91 LYS A O 1
ATOM 722 N N . ASP A 1 92 ? 2.269 9.491 -9.742 1.00 97.31 92 ASP A N 1
ATOM 723 C CA . ASP A 1 92 ? 3.647 9.827 -9.400 1.00 97.31 92 ASP A CA 1
ATOM 724 C C . ASP A 1 92 ? 4.470 8.541 -9.453 1.00 97.31 92 ASP A C 1
ATOM 726 O O . ASP A 1 92 ? 4.413 7.686 -8.565 1.00 97.31 92 ASP A O 1
ATOM 730 N N . ILE A 1 93 ? 5.172 8.356 -10.570 1.00 96.19 93 ILE A N 1
ATOM 731 C CA . ILE A 1 93 ? 5.914 7.121 -10.804 1.00 96.19 93 ILE A CA 1
ATOM 732 C C . ILE A 1 93 ? 7.117 7.039 -9.866 1.00 96.19 93 ILE A C 1
ATOM 734 O O . ILE A 1 93 ? 7.366 5.981 -9.297 1.00 96.19 93 ILE A O 1
ATOM 738 N N . GLU A 1 94 ? 7.838 8.142 -9.679 1.00 97.19 94 GLU A N 1
ATOM 739 C CA . GLU A 1 94 ? 9.038 8.179 -8.844 1.00 97.19 94 GLU A CA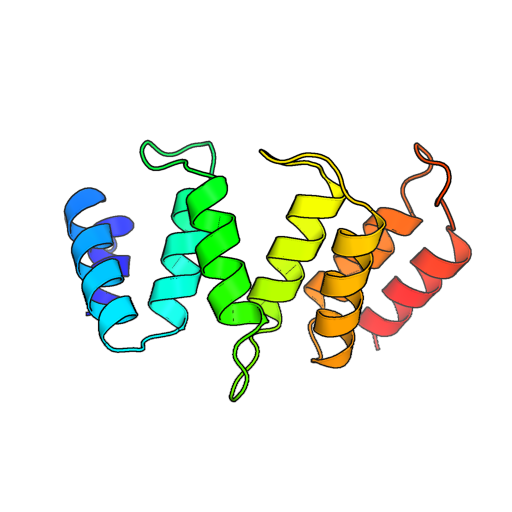 1
ATOM 740 C C . GLU A 1 94 ? 8.697 7.833 -7.394 1.00 97.19 94 GLU A C 1
ATOM 742 O O . GLU A 1 94 ? 9.291 6.918 -6.815 1.00 97.19 94 GLU A O 1
ATOM 747 N N . LEU A 1 95 ? 7.668 8.476 -6.838 1.00 97.62 95 LEU A N 1
ATOM 748 C CA . LEU A 1 95 ? 7.213 8.197 -5.482 1.00 97.62 95 LEU A CA 1
ATOM 749 C C . LEU A 1 95 ? 6.622 6.786 -5.355 1.00 97.62 95 LEU A C 1
ATOM 751 O O . LEU A 1 95 ? 6.840 6.102 -4.352 1.00 97.62 95 LEU A O 1
ATOM 755 N N . GLY A 1 96 ? 5.904 6.320 -6.380 1.00 98.12 96 GLY A N 1
ATOM 756 C CA . GLY A 1 96 ? 5.384 4.958 -6.434 1.00 98.12 96 GLY A CA 1
ATOM 757 C C . GLY A 1 96 ? 6.495 3.908 -6.359 1.00 98.12 96 GLY A C 1
ATOM 758 O O . GLY A 1 96 ? 6.441 2.996 -5.529 1.00 98.12 96 GLY A O 1
ATOM 759 N N . LEU A 1 97 ? 7.538 4.071 -7.177 1.00 98.00 97 LEU A N 1
ATOM 760 C CA . LEU A 1 97 ? 8.723 3.216 -7.169 1.00 98.00 97 LEU A CA 1
ATOM 761 C C . LEU A 1 97 ? 9.486 3.319 -5.846 1.00 98.00 97 LEU A C 1
ATOM 763 O O . LEU A 1 97 ? 9.936 2.295 -5.336 1.00 98.00 97 LEU A O 1
ATOM 767 N N . HIS A 1 98 ? 9.605 4.513 -5.263 1.00 98.38 98 HIS A N 1
ATOM 768 C CA . HIS A 1 98 ? 10.249 4.708 -3.964 1.00 98.38 98 HIS A CA 1
ATOM 769 C C . HIS A 1 98 ? 9.593 3.847 -2.873 1.00 98.38 98 HIS A C 1
ATOM 771 O O . HIS A 1 98 ? 10.270 3.044 -2.230 1.00 98.38 98 HIS A O 1
ATOM 777 N N . TYR A 1 99 ? 8.269 3.935 -2.711 1.00 98.69 99 TYR A N 1
ATOM 778 C CA . TYR A 1 99 ? 7.567 3.120 -1.717 1.00 98.69 99 TYR A CA 1
ATOM 779 C C . TYR A 1 99 ? 7.631 1.618 -2.018 1.00 98.69 99 TYR A C 1
ATOM 781 O O . TYR A 1 99 ? 7.767 0.828 -1.084 1.00 98.69 99 TYR A O 1
ATOM 789 N N . LEU A 1 100 ? 7.545 1.200 -3.289 1.00 98.50 100 LEU A N 1
ATOM 790 C CA . LEU A 1 100 ? 7.667 -0.221 -3.630 1.00 98.50 100 LEU A CA 1
ATOM 791 C C . LEU A 1 100 ? 9.053 -0.773 -3.295 1.00 98.50 100 LEU A C 1
ATOM 793 O O . LEU A 1 100 ? 9.128 -1.849 -2.711 1.00 98.50 100 LEU A O 1
ATOM 797 N N . ASN A 1 101 ? 10.131 -0.053 -3.615 1.00 98.12 101 ASN A N 1
ATOM 798 C CA . ASN A 1 101 ? 11.486 -0.504 -3.292 1.00 98.12 101 ASN A CA 1
ATOM 799 C C . ASN A 1 101 ? 11.694 -0.600 -1.773 1.00 98.12 101 ASN A C 1
ATOM 801 O O . ASN A 1 101 ? 12.115 -1.650 -1.301 1.00 98.12 101 ASN A O 1
ATOM 805 N N . ASN A 1 102 ? 11.269 0.403 -0.995 1.00 98.06 102 ASN A N 1
ATOM 806 C CA . ASN A 1 102 ? 11.336 0.325 0.472 1.00 98.06 102 ASN A CA 1
ATOM 807 C C . ASN A 1 102 ? 10.531 -0.865 1.032 1.00 98.06 102 ASN A C 1
ATOM 809 O O . ASN A 1 102 ? 10.959 -1.534 1.971 1.00 98.06 102 ASN A O 1
ATOM 813 N N . ALA A 1 103 ? 9.364 -1.163 0.449 1.00 98.19 103 ALA A N 1
ATOM 814 C CA . ALA A 1 103 ? 8.574 -2.323 0.845 1.00 98.19 103 ALA A CA 1
ATOM 815 C C . ALA A 1 103 ? 9.292 -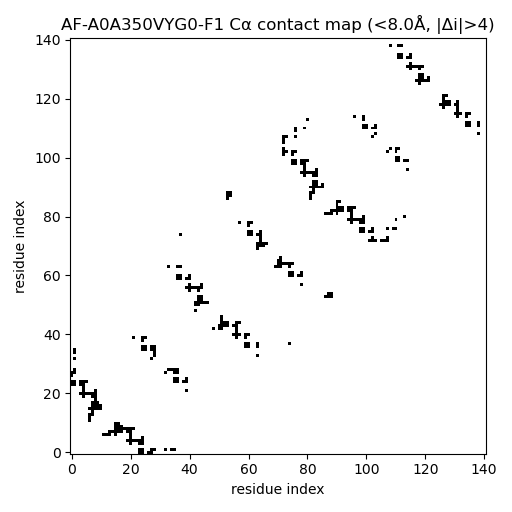3.647 0.525 1.00 98.19 103 ALA A C 1
ATOM 817 O O . ALA A 1 103 ? 9.223 -4.578 1.328 1.00 98.19 103 ALA A O 1
ATOM 818 N N . ILE A 1 104 ? 9.974 -3.734 -0.624 1.00 97.56 104 ILE A N 1
ATOM 819 C CA . ILE A 1 104 ? 10.779 -4.897 -1.034 1.00 97.56 104 ILE A CA 1
ATOM 820 C C . ILE A 1 104 ? 11.963 -5.093 -0.085 1.00 97.56 104 ILE A C 1
ATOM 822 O O . ILE A 1 104 ? 12.182 -6.219 0.358 1.00 97.56 104 ILE A O 1
ATOM 826 N N . ASP A 1 105 ? 12.663 -4.018 0.281 1.00 96.81 105 ASP A N 1
ATOM 827 C CA . ASP A 1 105 ? 13.774 -4.058 1.241 1.00 96.81 105 ASP A CA 1
ATOM 82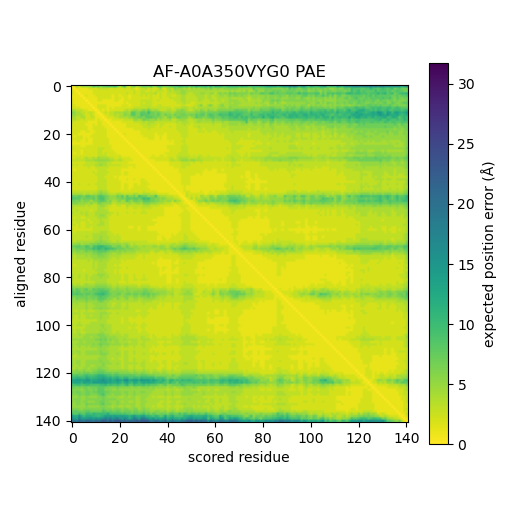8 C C . ASP A 1 105 ? 13.308 -4.546 2.623 1.00 96.81 105 ASP A C 1
ATOM 830 O O . ASP A 1 105 ? 14.025 -5.261 3.321 1.00 96.81 105 ASP A O 1
ATOM 834 N N . GLY A 1 106 ? 12.060 -4.238 2.989 1.00 95.25 106 GLY A N 1
ATOM 835 C CA . GLY A 1 106 ? 11.385 -4.784 4.166 1.00 95.25 106 GLY A CA 1
ATOM 836 C C . GLY A 1 106 ? 10.775 -6.186 3.983 1.00 95.25 106 GLY A C 1
ATOM 837 O O . GLY A 1 106 ? 10.028 -6.643 4.850 1.00 95.25 106 GLY A O 1
ATOM 838 N N . GLY A 1 107 ? 11.042 -6.874 2.868 1.00 95.12 107 GLY A N 1
ATOM 839 C CA . GLY A 1 107 ? 10.616 -8.255 2.613 1.00 95.12 107 GLY A CA 1
ATOM 840 C C . GLY A 1 107 ? 9.191 -8.421 2.073 1.00 95.12 107 GLY A C 1
ATOM 841 O O . GLY A 1 107 ? 8.624 -9.511 2.154 1.00 95.12 107 GLY A O 1
ATOM 842 N N . ASN A 1 108 ? 8.566 -7.370 1.534 1.00 96.50 108 ASN A N 1
ATOM 843 C CA . ASN A 1 108 ? 7.205 -7.457 1.007 1.00 96.50 108 ASN A CA 1
ATOM 844 C C . ASN A 1 108 ? 7.164 -8.029 -0.421 1.00 96.50 108 ASN A C 1
ATOM 846 O O . ASN A 1 108 ? 7.380 -7.322 -1.408 1.00 96.50 108 ASN A O 1
ATOM 850 N N . SER A 1 109 ? 6.790 -9.303 -0.552 1.00 95.44 109 SER A N 1
ATOM 851 C CA . SER A 1 109 ? 6.680 -9.968 -1.859 1.00 95.44 109 SER A CA 1
ATOM 852 C C . SER A 1 109 ? 5.594 -9.369 -2.764 1.00 95.44 109 SER A C 1
ATOM 854 O O . SER A 1 109 ? 5.754 -9.368 -3.982 1.00 95.44 109 SER A O 1
ATOM 856 N N . PHE A 1 110 ? 4.508 -8.807 -2.211 1.00 96.75 110 PHE A N 1
ATOM 857 C CA . PHE A 1 110 ? 3.474 -8.153 -3.027 1.00 96.75 110 PHE A CA 1
ATOM 858 C C . PHE A 1 110 ? 3.997 -6.885 -3.703 1.00 96.75 110 PHE A C 1
ATOM 860 O O . PHE A 1 110 ? 3.632 -6.609 -4.848 1.00 96.75 110 PHE A O 1
ATOM 867 N N . ALA A 1 111 ? 4.869 -6.133 -3.027 1.00 97.69 111 ALA A N 1
ATOM 868 C CA . ALA A 1 111 ? 5.550 -4.995 -3.630 1.00 97.69 111 ALA A CA 1
ATOM 869 C C . ALA A 1 111 ? 6.453 -5.437 -4.783 1.00 97.69 111 ALA A C 1
ATOM 871 O O . ALA A 1 111 ? 6.421 -4.822 -5.847 1.00 97.69 111 ALA A O 1
ATOM 872 N N . LYS A 1 112 ? 7.184 -6.544 -4.602 1.00 97.12 112 LYS A N 1
ATOM 873 C CA . LYS A 1 112 ? 8.055 -7.112 -5.637 1.00 97.12 112 LYS A CA 1
ATOM 874 C C . LYS A 1 112 ? 7.281 -7.546 -6.879 1.00 97.12 112 LYS A C 1
ATOM 876 O O . LYS A 1 112 ? 7.653 -7.167 -7.985 1.00 97.12 112 LYS A O 1
ATOM 881 N N . ILE A 1 113 ? 6.166 -8.255 -6.692 1.00 96.81 113 ILE A N 1
ATOM 882 C CA . ILE A 1 113 ? 5.257 -8.639 -7.783 1.00 96.81 113 ILE A CA 1
ATOM 883 C C . ILE A 1 113 ? 4.692 -7.395 -8.473 1.00 96.81 113 ILE A C 1
ATOM 885 O O . ILE A 1 113 ? 4.728 -7.310 -9.690 1.00 96.81 113 ILE A O 1
ATOM 889 N N . THR A 1 114 ? 4.253 -6.389 -7.712 1.00 97.62 114 THR A N 1
ATOM 890 C CA . THR A 1 114 ? 3.701 -5.150 -8.290 1.00 97.62 114 THR A CA 1
ATOM 891 C C . THR A 1 114 ? 4.739 -4.382 -9.107 1.00 97.62 114 THR A C 1
ATOM 893 O O . THR A 1 114 ? 4.411 -3.795 -10.136 1.00 97.62 114 THR A O 1
ATOM 896 N N . LEU A 1 115 ? 5.997 -4.382 -8.663 1.00 97.31 115 LEU A N 1
ATOM 897 C CA . LEU A 1 115 ? 7.100 -3.784 -9.404 1.00 97.31 115 LEU A CA 1
ATOM 898 C C . LEU A 1 115 ? 7.408 -4.576 -10.684 1.00 97.31 115 LEU A C 1
ATOM 900 O O . LEU A 1 115 ? 7.674 -3.978 -11.723 1.00 97.31 115 LEU A O 1
ATOM 904 N N . ALA A 1 116 ? 7.339 -5.908 -10.623 1.00 97.19 116 ALA A N 1
ATOM 905 C CA . ALA A 1 116 ? 7.484 -6.770 -11.791 1.00 97.19 116 ALA A CA 1
ATOM 906 C C . ALA A 1 116 ? 6.350 -6.547 -12.807 1.00 97.19 116 ALA A C 1
ATOM 908 O O . ALA A 1 116 ? 6.633 -6.388 -13.992 1.00 97.19 116 ALA A O 1
ATOM 909 N N . ASP A 1 117 ? 5.098 -6.455 -12.345 1.00 96.56 117 ASP A N 1
ATOM 910 C CA . ASP A 1 117 ? 3.926 -6.128 -13.167 1.00 96.56 117 ASP A CA 1
ATOM 911 C C . ASP A 1 117 ? 4.109 -4.777 -13.870 1.00 96.56 117 ASP A C 1
ATOM 913 O O . ASP A 1 117 ? 3.848 -4.663 -15.064 1.00 96.56 117 ASP A O 1
ATOM 917 N N . PHE A 1 118 ? 4.601 -3.764 -13.146 1.00 96.75 118 PHE A N 1
ATOM 918 C CA . PHE A 1 118 ? 4.898 -2.447 -13.711 1.00 96.75 118 PHE A CA 1
ATOM 919 C C . PHE A 1 118 ? 5.945 -2.538 -14.830 1.00 96.75 118 PHE A C 1
ATOM 921 O O . PHE A 1 118 ? 5.716 -2.053 -15.929 1.00 96.75 118 PHE A O 1
ATOM 928 N N . TYR A 1 119 ? 7.071 -3.219 -14.609 1.00 97.25 119 TYR A N 1
ATOM 929 C CA . TYR A 1 119 ? 8.087 -3.374 -15.658 1.00 97.25 119 TYR A CA 1
ATOM 930 C C . TYR A 1 119 ? 7.640 -4.270 -16.826 1.00 97.25 119 TYR A C 1
ATOM 932 O O . TYR A 1 119 ? 8.157 -4.125 -17.933 1.00 97.25 119 TYR A O 1
ATOM 940 N N . ALA A 1 120 ? 6.683 -5.174 -16.613 1.00 96.75 120 ALA A N 1
ATOM 941 C CA . ALA A 1 120 ? 6.113 -6.018 -17.661 1.00 96.75 120 ALA A CA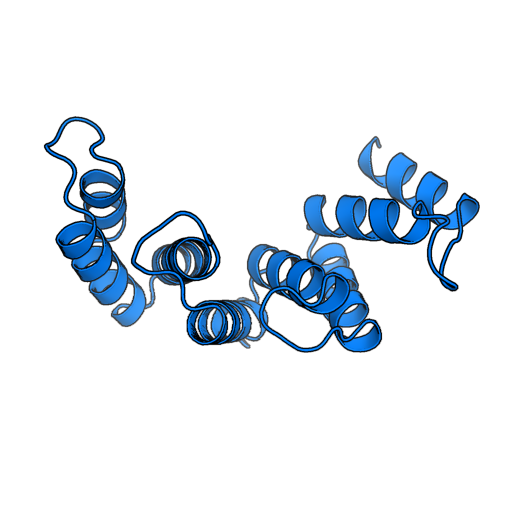 1
ATOM 942 C C . ALA A 1 120 ? 5.083 -5.289 -18.543 1.00 96.75 120 ALA A C 1
ATOM 944 O O . ALA A 1 120 ? 4.743 -5.792 -19.616 1.00 96.75 120 ALA A O 1
ATOM 945 N N . ASP A 1 121 ? 4.585 -4.126 -18.118 1.00 95.06 121 ASP A N 1
ATOM 946 C CA . ASP A 1 121 ? 3.587 -3.360 -18.856 1.00 95.06 121 ASP A CA 1
ATOM 947 C C . ASP A 1 121 ? 4.220 -2.624 -20.047 1.00 95.06 121 ASP A C 1
ATOM 949 O O . ASP A 1 121 ? 4.878 -1.592 -19.906 1.00 95.06 121 ASP A O 1
ATOM 953 N N . SER A 1 122 ? 3.999 -3.151 -21.254 1.00 94.81 122 SER A N 1
ATOM 954 C CA . SER A 1 122 ? 4.523 -2.584 -22.501 1.00 94.81 122 SER A CA 1
ATOM 955 C C . SER A 1 122 ? 3.824 -1.296 -22.948 1.00 94.81 122 SER A C 1
ATOM 957 O O . SER A 1 122 ? 4.108 -0.804 -24.039 1.00 94.81 122 SER A O 1
ATOM 959 N N . THR A 1 123 ? 2.869 -0.774 -22.171 1.00 92.06 123 THR A N 1
ATOM 960 C CA . THR A 1 123 ? 2.099 0.429 -22.522 1.00 92.06 123 THR A CA 1
ATOM 961 C C . THR A 1 123 ? 2.747 1.736 -22.064 1.00 92.06 123 THR A C 1
ATOM 963 O O . THR A 1 123 ? 2.263 2.805 -2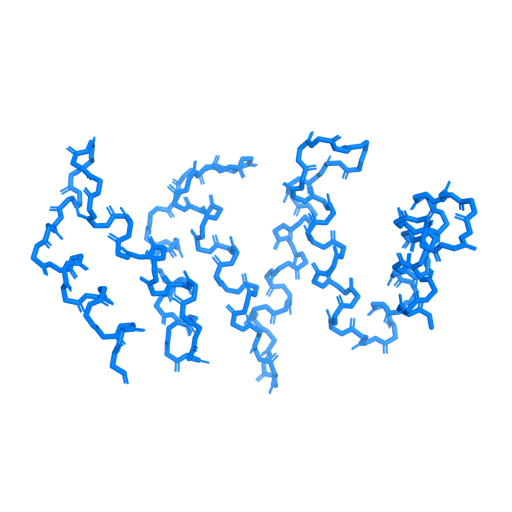2.438 1.00 92.06 123 THR A O 1
ATOM 966 N N . HIS A 1 124 ? 3.837 1.681 -21.289 1.00 87.88 124 HIS A N 1
ATOM 967 C CA . HIS A 1 124 ? 4.543 2.870 -20.808 1.00 87.88 124 HIS A CA 1
ATOM 968 C C . HIS A 1 124 ? 6.064 2.806 -21.004 1.00 87.88 124 HIS A C 1
ATOM 970 O O . HIS A 1 124 ? 6.662 1.732 -21.050 1.00 87.88 124 HIS A O 1
ATOM 976 N N . ASP A 1 125 ? 6.711 3.973 -21.010 1.00 89.50 125 ASP A N 1
ATOM 977 C CA . ASP A 1 125 ? 8.133 4.142 -21.360 1.00 89.50 125 ASP A CA 1
ATOM 978 C C . ASP A 1 125 ? 9.121 3.433 -20.424 1.00 89.50 125 ASP A C 1
ATOM 980 O O . ASP A 1 125 ? 10.273 3.210 -20.782 1.00 89.50 125 ASP A O 1
ATOM 984 N N . MET A 1 126 ? 8.680 3.063 -19.221 1.00 92.12 126 MET A N 1
ATOM 985 C CA . MET A 1 126 ? 9.491 2.303 -18.268 1.00 92.12 126 MET A CA 1
ATOM 986 C C . MET A 1 126 ? 9.403 0.784 -18.456 1.00 92.12 126 MET A C 1
ATOM 988 O O . MET A 1 126 ? 9.844 0.054 -17.576 1.00 92.12 126 MET A O 1
ATOM 992 N N . TYR A 1 127 ? 8.818 0.299 -19.553 1.00 94.94 127 TYR A N 1
ATOM 993 C CA . TYR A 1 127 ? 8.766 -1.127 -19.869 1.00 94.94 127 TYR A CA 1
ATOM 994 C C . TYR A 1 127 ? 10.172 -1.747 -19.911 1.00 94.94 127 TYR A C 1
ATOM 996 O O . TYR A 1 127 ? 11.049 -1.289 -20.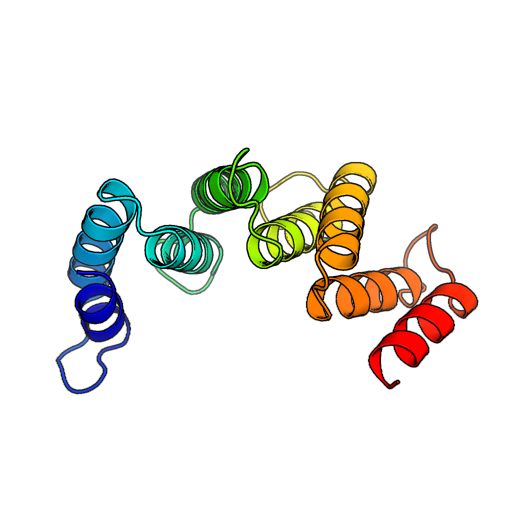644 1.00 94.94 127 TYR A O 1
ATOM 1004 N N . ASP A 1 128 ? 10.368 -2.821 -19.148 1.00 97.56 128 ASP A N 1
ATOM 1005 C CA . ASP A 1 128 ? 11.603 -3.600 -19.097 1.00 97.56 128 ASP A CA 1
ATOM 1006 C C . ASP A 1 128 ? 11.283 -5.058 -18.735 1.00 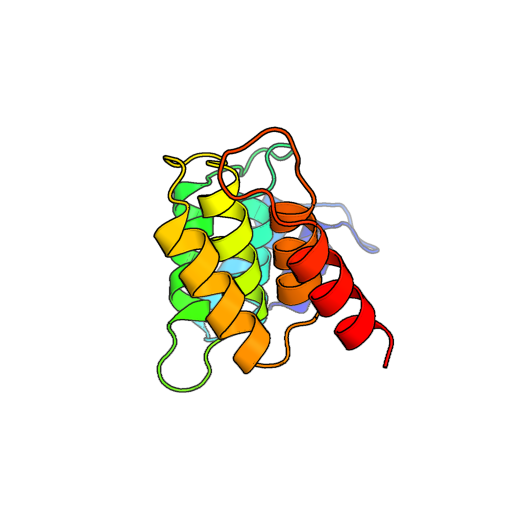97.56 128 ASP A C 1
ATOM 1008 O O . ASP A 1 128 ? 11.268 -5.473 -17.572 1.00 97.56 128 ASP A O 1
ATOM 1012 N N . ILE A 1 129 ? 11.035 -5.868 -19.764 1.00 97.06 129 ILE A N 1
ATOM 1013 C CA . ILE A 1 129 ? 10.683 -7.278 -19.581 1.00 97.06 129 ILE A CA 1
ATOM 1014 C C . ILE A 1 129 ? 11.809 -8.102 -18.945 1.00 97.06 129 ILE A C 1
ATOM 1016 O O . ILE A 1 129 ? 11.531 -9.057 -18.221 1.00 97.06 129 ILE A O 1
ATOM 1020 N N . ALA A 1 130 ? 13.077 -7.742 -19.174 1.00 97.19 130 ALA A N 1
ATOM 1021 C CA . ALA A 1 130 ? 14.205 -8.450 -18.575 1.00 97.19 130 ALA A CA 1
ATOM 1022 C C . ALA A 1 130 ? 14.222 -8.232 -17.057 1.00 97.19 130 ALA A C 1
ATOM 1024 O O . ALA A 1 130 ? 14.340 -9.195 -16.292 1.00 97.19 130 ALA A O 1
ATOM 1025 N N . LYS A 1 131 ? 14.010 -6.985 -16.620 1.00 96.38 131 LYS A N 1
ATOM 1026 C CA . LYS A 1 131 ? 13.876 -6.640 -15.203 1.00 96.38 131 LYS A CA 1
ATOM 1027 C C . LYS A 1 131 ? 12.641 -7.275 -14.567 1.00 96.38 131 LYS A C 1
ATOM 1029 O O . LYS A 1 131 ? 12.747 -7.808 -13.464 1.00 96.38 131 LYS A O 1
ATOM 1034 N N . ALA A 1 132 ? 11.501 -7.285 -15.259 1.00 96.50 132 ALA A N 1
ATOM 1035 C CA . ALA A 1 132 ? 10.293 -7.953 -14.777 1.00 96.50 132 ALA A CA 1
ATOM 1036 C C . ALA A 1 132 ? 10.521 -9.455 -14.538 1.00 96.50 132 ALA A C 1
ATOM 1038 O O . ALA A 1 132 ? 10.215 -9.961 -13.460 1.00 96.50 132 ALA A O 1
ATOM 1039 N N . ILE A 1 133 ? 11.122 -10.161 -15.505 1.00 96.44 133 ILE A N 1
ATOM 1040 C CA . ILE A 1 133 ? 11.447 -11.592 -15.377 1.00 96.44 133 ILE A CA 1
ATOM 1041 C C . ILE A 1 133 ? 12.370 -11.842 -14.185 1.00 96.44 133 ILE A C 1
ATOM 1043 O O . ILE A 1 133 ? 12.150 -12.806 -13.452 1.00 96.44 133 ILE A O 1
ATOM 1047 N N . GLN A 1 134 ? 13.383 -10.996 -13.976 1.00 96.06 134 GLN A N 1
ATOM 1048 C CA . GLN A 1 134 ? 14.270 -11.135 -12.823 1.00 96.06 134 GLN A CA 1
ATOM 1049 C C . GLN A 1 134 ? 13.492 -11.004 -11.508 1.00 96.06 134 GLN A C 1
ATOM 1051 O O . GLN A 1 134 ? 13.582 -11.880 -10.654 1.00 96.06 134 GLN A O 1
ATOM 1056 N N . LEU A 1 135 ? 12.664 -9.965 -11.379 1.00 95.31 135 LEU A N 1
ATOM 1057 C CA . LEU A 1 135 ? 11.853 -9.749 -10.181 1.00 95.31 135 LEU A CA 1
ATOM 1058 C C . LEU A 1 135 ? 10.873 -10.903 -9.917 1.00 95.31 135 LEU A C 1
ATOM 1060 O O . LEU A 1 135 ? 10.689 -11.268 -8.758 1.00 95.31 135 LEU A O 1
ATOM 1064 N N . TYR A 1 136 ? 10.278 -11.497 -10.958 1.00 94.88 136 TYR A N 1
ATOM 1065 C CA . TYR A 1 136 ? 9.415 -12.675 -10.811 1.00 94.88 136 TYR A CA 1
ATOM 1066 C C . TYR A 1 136 ? 10.170 -13.919 -10.353 1.00 94.88 136 TYR A C 1
ATOM 1068 O O . TYR A 1 136 ? 9.656 -14.655 -9.513 1.00 94.88 136 TYR A O 1
ATOM 1076 N N . LYS A 1 137 ? 11.368 -14.169 -10.895 1.00 93.62 137 LYS A N 1
ATOM 1077 C CA . LYS A 1 137 ? 12.191 -15.319 -10.496 1.00 93.62 137 LYS A CA 1
ATOM 1078 C C . LYS A 1 137 ? 12.557 -15.249 -9.026 1.00 93.62 137 LYS A C 1
ATOM 1080 O O . LYS A 1 137 ? 12.329 -16.211 -8.306 1.00 93.62 137 LYS A O 1
ATOM 1085 N N . ASP A 1 138 ? 12.997 -14.083 -8.571 1.00 89.88 138 ASP A N 1
ATOM 1086 C CA . ASP A 1 138 ? 13.343 -13.885 -7.170 1.00 89.88 138 ASP A CA 1
ATOM 1087 C C . ASP A 1 138 ? 12.144 -14.029 -6.201 1.00 89.88 138 ASP A C 1
ATOM 1089 O O . ASP A 1 138 ? 12.342 -14.041 -4.991 1.00 89.88 138 ASP A O 1
ATOM 1093 N N . CYS A 1 139 ? 10.896 -14.030 -6.688 1.00 86.12 139 CYS A N 1
ATOM 1094 C CA . CYS A 1 139 ? 9.711 -14.311 -5.865 1.00 86.12 139 CYS A CA 1
ATOM 1095 C C . CYS A 1 139 ? 9.404 -15.814 -5.751 1.00 86.12 139 CYS A C 1
ATOM 1097 O O . CYS A 1 139 ? 8.582 -16.190 -4.916 1.00 86.12 139 CYS A O 1
ATOM 1099 N N . ALA A 1 140 ? 9.964 -16.642 -6.638 1.00 79.19 140 ALA A N 1
ATOM 1100 C CA . ALA A 1 140 ? 9.690 -18.075 -6.739 1.00 79.19 140 ALA A CA 1
ATOM 1101 C C . ALA A 1 140 ? 10.768 -18.954 -6.075 1.00 79.19 140 ALA A C 1
ATOM 1103 O O . ALA A 1 140 ? 10.548 -20.156 -5.918 1.00 79.19 140 ALA A O 1
ATOM 1104 N N . GLU A 1 141 ? 11.908 -18.356 -5.725 1.00 64.38 141 GLU A N 1
ATOM 1105 C CA . GLU A 1 141 ? 13.009 -18.947 -4.949 1.00 64.38 141 GLU A CA 1
ATOM 1106 C C . GLU A 1 141 ? 12.813 -18.717 -3.444 1.00 64.38 141 GLU A C 1
ATOM 1108 O O . GLU A 1 141 ? 13.087 -19.669 -2.675 1.00 64.38 141 GLU A O 1
#